Protein AF-A0AA95L9X2-F1 (afdb_monomer)

Nearest PDB structures (foldseek):
  7a0g-assembly1_GGG  TM=7.721E-01  e=5.477E+00  Serratia marcescens
  6grj-assembly1_E  TM=6.817E-01  e=9.119E+00  Aeromonas hydrophila

Secondary structure (DSSP, 8-state):
-HHHHHHHHHHHHHHHHHHHHHHHHTTSTTPSSPHHHHHHHHHHHHHHHHHHHHHHHHHHT-

Foldseek 3Di:
DVVVLVVLLVQLVVLQVQLVVLVVQLPDPPDPPDNVVSNVSSVVSNVVSVVSVVVSVVVVVD

pLDDT: mean 94.32, std 5.91, range [72.25, 98.56]

Solvent-accessible surface area (backbone atoms only — not comparable to full-atom values): 3295 Å² total; per-residue (Å²): 109,68,71,56,45,53,51,44,48,53,51,20,51,53,26,40,53,51,12,50,52,29,55,56,54,58,75,48,81,95,51,84,71,55,61,68,57,30,49,53,50,17,50,50,27,38,52,51,16,50,54,43,41,52,52,36,54,59,60,70,75,111

Mean predicted aligned error: 3.05 Å

Sequence (62 aa):
MKSLISVLFLLSISLFVGAIWNALALKRPGFYPPKQILKKRAAALAGGGIIILLVTIVLSSF

Radius of gyration: 14.19 Å; Cα contacts (8 Å, |Δi|>4): 48; chains: 1; 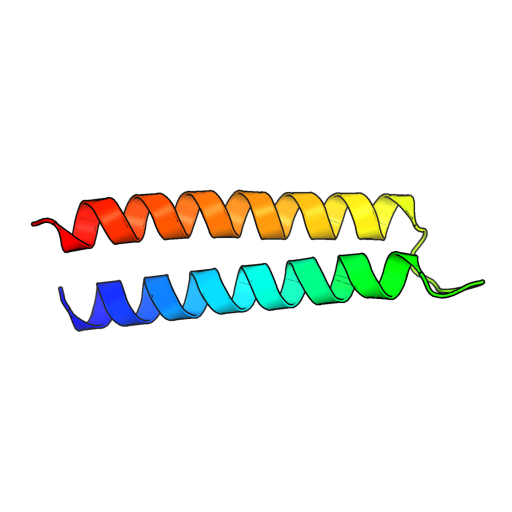bounding box: 31×13×38 Å

Structure (mmCIF, N/CA/C/O backbone):
data_AF-A0AA95L9X2-F1
#
_entry.id   AF-A0AA95L9X2-F1
#
loop_
_atom_site.group_PDB
_atom_site.id
_atom_site.type_symbol
_atom_site.label_atom_id
_atom_site.label_alt_id
_atom_site.label_comp_id
_atom_site.label_asym_id
_atom_site.label_entity_id
_atom_site.label_seq_id
_atom_site.pdbx_PDB_ins_code
_atom_site.Cartn_x
_atom_site.Cartn_y
_atom_site.Cartn_z
_atom_site.occupancy
_atom_site.B_iso_or_equiv
_atom_site.auth_seq_id
_atom_site.auth_comp_id
_atom_site.auth_asym_id
_atom_site.auth_atom_id
_atom_site.pdbx_PDB_model_num
ATOM 1 N N . MET A 1 1 ? 7.976 -6.224 -21.283 1.00 74.88 1 MET A N 1
ATOM 2 C CA . MET A 1 1 ? 7.998 -5.209 -20.200 1.00 74.88 1 MET A CA 1
ATOM 3 C C . MET A 1 1 ? 6.648 -4.527 -19.987 1.00 74.88 1 MET A C 1
ATOM 5 O O . MET A 1 1 ? 6.224 -4.433 -18.847 1.00 74.88 1 MET A O 1
ATOM 9 N N . LYS A 1 2 ? 5.916 -4.152 -21.049 1.00 86.38 2 LYS A N 1
ATOM 10 C CA . LYS A 1 2 ? 4.589 -3.506 -20.945 1.00 86.38 2 LYS A CA 1
ATOM 11 C C . LYS A 1 2 ? 3.581 -4.260 -20.058 1.00 86.38 2 LYS A C 1
ATOM 13 O O . LYS A 1 2 ? 2.985 -3.653 -19.183 1.00 86.38 2 LYS A O 1
ATOM 18 N N . SER A 1 3 ? 3.475 -5.587 -20.199 1.00 91.75 3 SER A N 1
ATOM 19 C CA . SER A 1 3 ? 2.602 -6.407 -19.337 1.00 91.75 3 SER A CA 1
ATOM 20 C C . SER A 1 3 ? 2.972 -6.336 -17.851 1.00 91.75 3 SER A C 1
ATOM 22 O O . SER A 1 3 ? 2.083 -6.330 -17.010 1.00 91.75 3 SER A O 1
ATOM 24 N N . LEU A 1 4 ? 4.266 -6.278 -17.519 1.00 94.62 4 LEU A N 1
ATOM 25 C CA . LEU A 1 4 ? 4.730 -6.177 -16.133 1.00 94.62 4 LEU A CA 1
ATOM 26 C C . LEU A 1 4 ? 4.370 -4.805 -15.546 1.00 94.62 4 LEU A C 1
ATOM 28 O O . LEU A 1 4 ? 3.841 -4.734 -14.443 1.00 94.62 4 LEU A O 1
ATOM 32 N N . ILE A 1 5 ? 4.595 -3.732 -16.313 1.00 96.69 5 ILE A N 1
ATOM 33 C CA . ILE A 1 5 ? 4.234 -2.357 -15.934 1.00 96.69 5 ILE A CA 1
ATOM 34 C C . ILE A 1 5 ? 2.728 -2.257 -15.667 1.00 96.69 5 ILE A C 1
ATOM 36 O O . ILE A 1 5 ? 2.328 -1.726 -14.635 1.00 96.69 5 ILE A O 1
ATOM 40 N N . SER A 1 6 ? 1.888 -2.828 -16.537 1.00 96.06 6 SER A N 1
ATOM 41 C CA . SER A 1 6 ? 0.434 -2.848 -16.332 1.00 96.06 6 SER A CA 1
ATOM 42 C C . SER A 1 6 ? 0.031 -3.587 -15.053 1.00 96.06 6 SER A C 1
ATOM 44 O O . SER A 1 6 ? -0.816 -3.096 -14.309 1.00 96.06 6 SER A O 1
ATOM 46 N N . VAL A 1 7 ? 0.651 -4.736 -14.760 1.00 97.81 7 VAL A N 1
ATOM 47 C CA . VAL A 1 7 ? 0.378 -5.496 -13.528 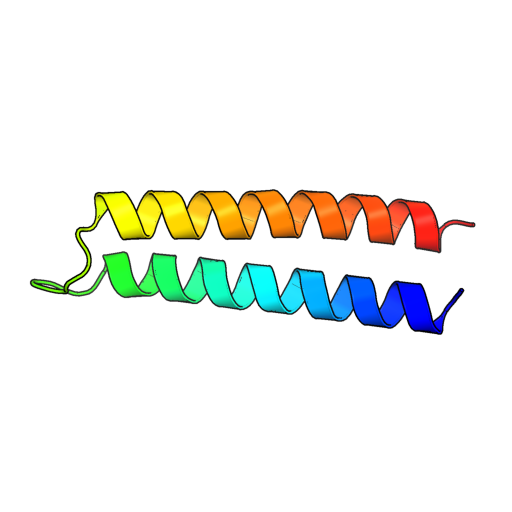1.00 97.81 7 VAL A CA 1
ATOM 48 C C . VAL A 1 7 ? 0.805 -4.711 -12.285 1.00 97.81 7 VAL A C 1
ATOM 50 O O . VAL A 1 7 ? 0.037 -4.633 -11.329 1.00 97.81 7 VAL A O 1
ATOM 53 N N . LEU A 1 8 ? 1.986 -4.088 -12.295 1.00 97.19 8 LEU A N 1
ATOM 54 C CA . LEU A 1 8 ? 2.466 -3.269 -11.176 1.00 97.19 8 LEU A CA 1
ATOM 55 C C . LEU A 1 8 ? 1.584 -2.037 -10.943 1.00 97.19 8 L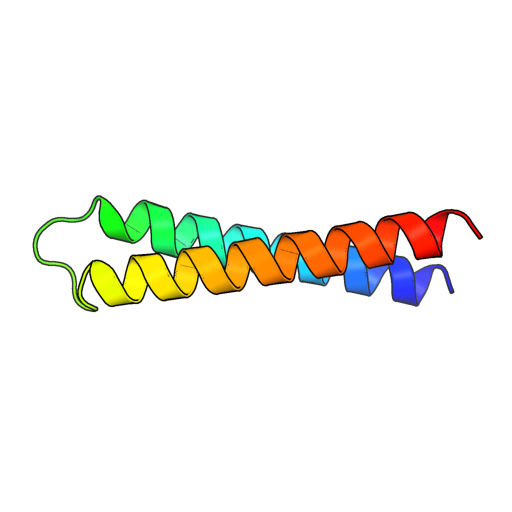EU A C 1
ATOM 57 O O . LEU A 1 8 ? 1.296 -1.687 -9.796 1.00 97.19 8 LEU A O 1
ATOM 61 N N . PHE A 1 9 ? 1.093 -1.424 -12.020 1.00 96.56 9 PHE A N 1
ATOM 62 C CA . PHE A 1 9 ? 0.166 -0.302 -11.938 1.00 96.56 9 PHE A CA 1
ATOM 63 C C . PHE A 1 9 ? -1.169 -0.720 -11.304 1.00 96.56 9 PHE A C 1
ATOM 65 O O . PHE A 1 9 ? -1.636 -0.081 -10.360 1.00 96.56 9 PHE A O 1
ATOM 72 N N . LEU A 1 10 ? -1.749 -1.841 -11.751 1.00 98.06 10 LEU A N 1
ATOM 73 C CA . LEU A 1 10 ? -2.969 -2.406 -11.161 1.00 98.06 10 LEU A CA 1
ATOM 74 C C . LEU A 1 10 ? -2.774 -2.790 -9.688 1.00 98.06 10 LEU A C 1
ATOM 76 O O . LEU A 1 10 ? -3.647 -2.526 -8.859 1.00 98.06 10 LEU A O 1
ATOM 80 N N . LEU A 1 11 ? -1.620 -3.364 -9.343 1.00 98.19 11 LEU A N 1
ATOM 81 C CA . LEU A 1 11 ? -1.278 -3.706 -7.965 1.00 98.19 11 LEU A CA 1
ATOM 82 C C . LEU A 1 11 ? -1.211 -2.453 -7.081 1.00 98.19 11 LEU A C 1
ATOM 84 O O . LEU A 1 11 ? -1.786 -2.443 -5.992 1.00 98.19 11 LEU A O 1
ATOM 88 N N . SER A 1 12 ? -0.568 -1.384 -7.558 1.00 98.12 12 SER A N 1
ATOM 89 C CA . SER A 1 12 ? -0.510 -0.103 -6.848 1.00 98.12 12 SER A CA 1
ATOM 90 C C . SER A 1 12 ? -1.910 0.470 -6.597 1.00 98.12 12 SER A C 1
ATOM 92 O O . SER A 1 12 ? -2.237 0.822 -5.460 1.00 98.12 12 SER A O 1
ATOM 94 N N . ILE A 1 13 ? -2.783 0.464 -7.612 1.00 98.31 13 ILE A N 1
ATOM 95 C CA . ILE A 1 13 ? -4.186 0.885 -7.466 1.00 98.31 13 ILE A CA 1
ATOM 96 C C . ILE A 1 13 ? -4.894 0.051 -6.393 1.00 98.31 13 ILE A C 1
ATOM 98 O O . ILE A 1 13 ? -5.547 0.611 -5.511 1.00 98.31 13 ILE A O 1
ATOM 102 N N . SER A 1 14 ? -4.737 -1.275 -6.418 1.00 98.50 14 SER A N 1
ATOM 103 C CA . SER A 1 14 ? -5.363 -2.161 -5.431 1.00 98.50 14 SER A CA 1
ATOM 104 C C . SER A 1 14 ? -4.913 -1.849 -3.997 1.00 98.50 14 SER A C 1
ATOM 106 O O . SER A 1 14 ? -5.725 -1.914 -3.069 1.00 98.50 14 SER A O 1
ATOM 108 N N . LEU A 1 15 ? -3.645 -1.475 -3.795 1.00 98.44 15 LEU A N 1
ATOM 109 C CA . LEU A 1 15 ? -3.141 -1.053 -2.485 1.00 98.44 15 LEU A CA 1
ATOM 110 C C . LEU A 1 15 ? -3.780 0.261 -2.026 1.00 98.44 15 LEU A C 1
ATOM 112 O O . LEU A 1 15 ? -4.195 0.360 -0.868 1.00 98.44 15 LEU A O 1
ATOM 116 N N . PHE A 1 16 ? -3.936 1.241 -2.921 1.00 98.56 16 PHE A N 1
ATOM 117 C CA . PHE A 1 16 ? -4.629 2.491 -2.596 1.00 98.56 16 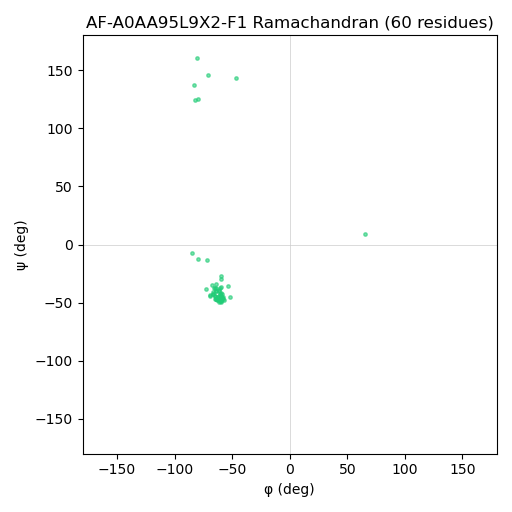PHE A CA 1
ATOM 118 C C . PHE A 1 16 ? -6.105 2.274 -2.263 1.00 98.56 16 PHE A C 1
ATOM 120 O O . PHE A 1 16 ? -6.597 2.857 -1.296 1.00 98.56 16 PHE A O 1
ATOM 127 N N . VAL A 1 17 ? -6.797 1.391 -2.987 1.00 98.56 17 VAL A N 1
ATOM 128 C CA . VAL A 1 17 ? -8.179 1.003 -2.659 1.00 98.56 17 VAL A CA 1
ATOM 129 C C . VAL A 1 17 ? -8.247 0.417 -1.246 1.00 98.56 17 VAL A C 1
ATOM 131 O O . VAL A 1 17 ? -9.081 0.836 -0.440 1.00 98.56 17 VAL A O 1
ATOM 134 N N . GLY A 1 18 ? -7.327 -0.487 -0.895 1.00 97.88 18 GLY A N 1
ATOM 135 C CA . GLY A 1 18 ? -7.231 -1.033 0.459 1.00 97.88 18 GLY A CA 1
ATOM 136 C C . GLY A 1 18 ? -6.929 0.035 1.520 1.00 97.88 18 GLY A C 1
ATOM 137 O O . GLY A 1 18 ? -7.504 0.008 2.614 1.00 97.88 18 GLY A O 1
ATOM 138 N N . ALA A 1 19 ? -6.065 1.003 1.210 1.00 98.38 19 ALA A N 1
ATOM 139 C CA . ALA A 1 19 ? -5.752 2.112 2.106 1.00 98.38 19 ALA A CA 1
ATOM 140 C C . ALA A 1 19 ? -6.981 2.996 2.365 1.00 98.38 19 ALA A C 1
ATOM 142 O O . ALA A 1 19 ? -7.308 3.270 3.524 1.00 98.38 19 ALA A O 1
ATOM 143 N N . ILE A 1 20 ? -7.704 3.371 1.304 1.00 98.12 20 ILE A N 1
ATOM 144 C CA . ILE A 1 20 ? -8.946 4.153 1.377 1.00 98.12 20 ILE A CA 1
ATOM 145 C C . ILE A 1 20 ? -10.006 3.393 2.174 1.00 98.12 20 ILE A C 1
ATOM 147 O O . ILE A 1 20 ? -10.631 3.975 3.058 1.00 98.12 20 ILE A O 1
ATOM 151 N N . TRP A 1 21 ? -10.173 2.090 1.939 1.00 96.31 21 TRP A N 1
ATOM 152 C CA . TRP A 1 21 ? -11.122 1.269 2.691 1.00 96.31 21 TRP A CA 1
ATOM 153 C C . TRP A 1 21 ? -10.851 1.311 4.202 1.00 96.31 21 TRP A C 1
ATOM 155 O O . TRP A 1 21 ? -11.760 1.566 4.996 1.00 96.31 21 TRP A O 1
ATOM 165 N N . ASN A 1 22 ? -9.590 1.134 4.612 1.00 95.75 22 ASN A N 1
ATOM 166 C CA . ASN A 1 22 ? -9.204 1.226 6.023 1.00 95.75 22 ASN A CA 1
ATOM 167 C C . ASN A 1 22 ? -9.389 2.653 6.578 1.00 95.75 22 ASN A C 1
ATOM 169 O O . ASN A 1 22 ? -9.834 2.811 7.717 1.00 95.75 22 ASN A O 1
ATOM 173 N N . ALA A 1 23 ? -9.114 3.690 5.781 1.00 95.75 23 ALA A N 1
ATOM 174 C CA . ALA A 1 23 ? -9.323 5.088 6.161 1.00 95.75 23 ALA A CA 1
ATOM 175 C C . ALA A 1 23 ? -10.812 5.457 6.313 1.00 95.75 23 ALA A C 1
ATOM 177 O O . ALA A 1 23 ? -11.176 6.236 7.193 1.00 95.75 23 ALA A O 1
ATOM 178 N N . LEU A 1 24 ? -11.696 4.877 5.501 1.00 95.19 24 LEU A N 1
ATOM 179 C CA . LEU A 1 24 ? -13.143 5.045 5.639 1.00 95.19 24 LEU A CA 1
ATOM 180 C C . LEU A 1 24 ? -13.678 4.279 6.854 1.00 95.19 24 LEU A C 1
ATOM 182 O O . LEU A 1 24 ? -14.524 4.800 7.582 1.00 95.19 24 LEU A O 1
ATOM 186 N N . ALA A 1 25 ? -13.147 3.084 7.132 1.00 93.75 25 ALA A N 1
ATOM 187 C CA . ALA A 1 25 ? -13.513 2.303 8.315 1.00 93.75 25 ALA A CA 1
ATOM 188 C C . ALA A 1 25 ? -13.219 3.048 9.633 1.00 93.75 25 ALA A C 1
ATOM 190 O O . ALA A 1 25 ? -13.955 2.898 10.603 1.00 93.75 25 ALA A O 1
ATOM 191 N N . LEU A 1 26 ? -12.209 3.924 9.654 1.00 92.38 26 LEU A N 1
ATOM 192 C CA . LEU A 1 26 ? -11.879 4.793 10.793 1.00 92.38 26 LEU A CA 1
ATOM 193 C C . LEU A 1 26 ? -13.008 5.746 11.213 1.00 92.38 26 LEU A C 1
ATOM 195 O O . LEU A 1 26 ? -13.067 6.137 12.385 1.00 92.38 26 LEU A O 1
ATOM 199 N N . LYS A 1 27 ? -13.886 6.124 10.275 1.00 89.50 27 LYS A N 1
ATOM 200 C CA . LYS A 1 27 ? -15.034 7.005 10.534 1.00 89.50 27 LYS A CA 1
ATOM 201 C C . LYS A 1 27 ? -16.219 6.268 11.164 1.00 89.50 27 LYS A C 1
ATOM 203 O O . LYS A 1 27 ? -17.132 6.921 11.658 1.00 89.50 27 LYS A O 1
ATOM 208 N N . ARG A 1 28 ? -16.216 4.930 11.176 1.00 89.25 28 ARG A N 1
ATOM 209 C CA . ARG A 1 28 ? -17.311 4.128 11.736 1.00 89.25 28 ARG A CA 1
ATOM 210 C C . ARG A 1 28 ? -17.191 4.058 13.272 1.00 89.25 28 ARG A C 1
ATOM 212 O O . ARG A 1 28 ? -16.126 3.690 13.777 1.00 89.25 28 ARG A O 1
ATOM 219 N N . PRO A 1 29 ? -18.233 4.425 14.039 1.00 83.88 29 PRO A N 1
ATOM 220 C CA . PRO A 1 29 ? -18.233 4.284 15.495 1.00 83.88 29 PRO A CA 1
ATOM 221 C C . PRO A 1 29 ? -18.321 2.803 15.902 1.00 83.88 29 PRO A C 1
ATOM 223 O O . PRO A 1 29 ? -18.943 2.007 15.209 1.00 83.88 29 PRO A O 1
ATOM 226 N N . GLY A 1 30 ? -17.673 2.424 17.011 1.00 81.31 30 GLY A N 1
ATOM 227 C CA . GLY A 1 30 ? -17.762 1.069 17.588 1.00 81.31 30 GLY A CA 1
ATOM 228 C C . GLY A 1 30 ? -17.178 -0.072 16.741 1.00 81.31 30 GLY A C 1
ATOM 229 O O . GLY A 1 30 ? -17.372 -1.238 17.066 1.00 81.31 30 GLY A O 1
ATOM 230 N N . PHE A 1 31 ? -16.472 0.237 15.652 1.00 72.25 31 PHE A N 1
ATOM 231 C CA . PHE A 1 31 ? -16.034 -0.759 14.679 1.00 72.25 31 PHE A CA 1
ATOM 232 C C . PHE A 1 31 ? -14.744 -1.466 15.127 1.00 72.25 31 PHE A C 1
ATOM 234 O O . PHE A 1 31 ? -13.727 -0.812 15.374 1.00 72.25 31 PHE A O 1
ATOM 241 N N . TYR A 1 32 ? -14.771 -2.800 15.204 1.00 79.88 32 TYR A N 1
ATOM 242 C CA . TYR A 1 32 ? -13.562 -3.626 15.249 1.00 79.88 32 TYR A CA 1
ATOM 243 C C . TYR A 1 32 ? -13.060 -3.849 13.813 1.00 79.88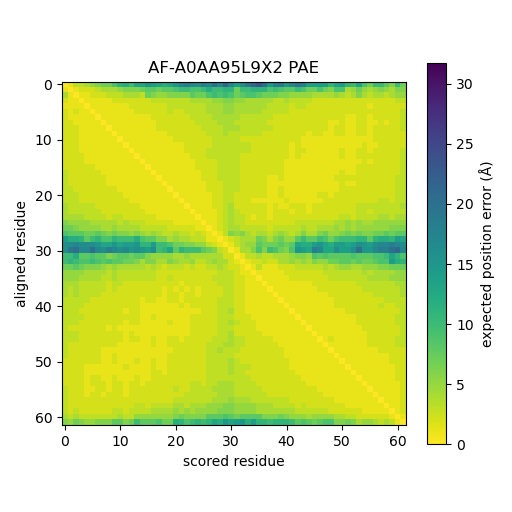 32 TYR A C 1
ATOM 245 O O . TYR A 1 32 ? -13.875 -4.130 12.932 1.00 79.88 32 TYR A O 1
ATOM 253 N N . PRO A 1 33 ? -11.746 -3.765 13.535 1.00 83.19 33 PRO A N 1
ATOM 254 C CA . PRO A 1 33 ? -10.623 -3.642 14.471 1.00 83.19 33 PRO A CA 1
ATOM 255 C C . PRO A 1 33 ? -10.374 -2.212 14.999 1.00 83.19 33 PRO A C 1
ATOM 257 O O . PRO A 1 33 ? -10.780 -1.242 14.362 1.00 83.19 33 PRO A O 1
ATOM 260 N N . PRO A 1 34 ? -9.657 -2.066 16.136 1.00 93.75 34 PRO A N 1
ATOM 261 C CA . PRO A 1 34 ? -9.324 -0.784 16.752 1.00 93.75 34 PRO A CA 1
ATO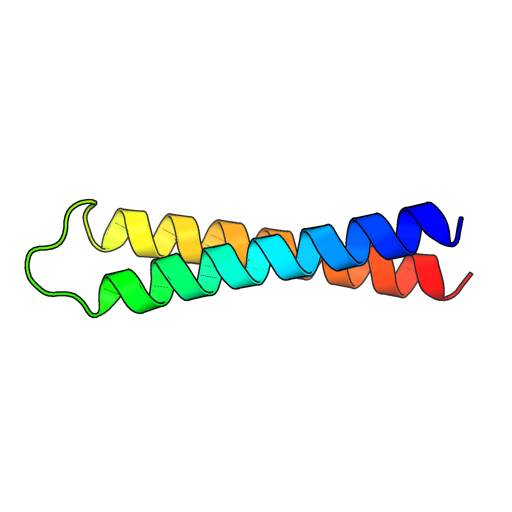M 262 C C . PRO A 1 34 ? -8.799 0.266 15.768 1.00 93.75 34 PRO A C 1
ATOM 264 O O . PRO A 1 34 ? -7.987 -0.032 14.887 1.00 93.75 34 PRO A O 1
ATOM 267 N N . LYS A 1 35 ? -9.165 1.537 15.984 1.00 91.62 35 LYS A N 1
ATOM 268 C CA . LYS A 1 35 ? -8.792 2.661 15.102 1.00 91.62 35 LYS A CA 1
ATOM 269 C C . LYS A 1 35 ? -7.285 2.765 14.850 1.00 91.62 35 LYS A C 1
ATOM 271 O O . LYS A 1 35 ? -6.875 3.112 13.747 1.00 91.62 35 LYS A O 1
ATOM 276 N N . GLN A 1 36 ? -6.449 2.447 15.839 1.00 93.50 36 GLN A N 1
ATOM 277 C CA . GLN A 1 36 ? -4.992 2.452 15.674 1.00 93.50 36 GLN A CA 1
ATOM 278 C C . GLN A 1 36 ? -4.517 1.396 14.664 1.00 93.50 36 GLN A C 1
ATOM 280 O O . GLN A 1 36 ? -3.609 1.666 13.879 1.00 93.50 36 GLN A O 1
ATOM 285 N N . ILE A 1 37 ? -5.146 0.219 14.642 1.00 95.38 37 ILE A N 1
ATOM 286 C CA . ILE A 1 37 ? -4.832 -0.852 13.690 1.00 95.38 37 ILE A CA 1
ATOM 287 C C . ILE A 1 37 ? -5.263 -0.436 12.283 1.00 95.38 37 ILE A C 1
ATOM 289 O O . ILE A 1 37 ? -4.487 -0.586 11.342 1.00 95.38 37 ILE A O 1
ATOM 293 N N . LEU A 1 38 ? -6.453 0.157 12.144 1.00 95.12 38 LEU A N 1
ATOM 294 C CA . LEU A 1 38 ? -6.927 0.702 10.868 1.00 95.12 38 LEU A CA 1
ATOM 295 C C . LEU A 1 38 ? -5.983 1.785 10.324 1.00 95.12 38 LEU A C 1
ATOM 297 O O . LEU A 1 38 ? -5.643 1.747 9.144 1.00 95.12 38 LEU A O 1
ATOM 301 N N . LYS A 1 39 ? -5.482 2.693 11.178 1.00 95.50 39 LYS A N 1
ATOM 302 C CA . LYS A 1 39 ? -4.484 3.707 10.781 1.00 95.50 39 LYS A CA 1
ATOM 303 C C . LYS A 1 39 ? -3.186 3.069 10.301 1.00 95.50 39 LYS A C 1
ATOM 305 O O . LYS A 1 39 ? -2.689 3.446 9.247 1.00 95.50 39 LYS A O 1
A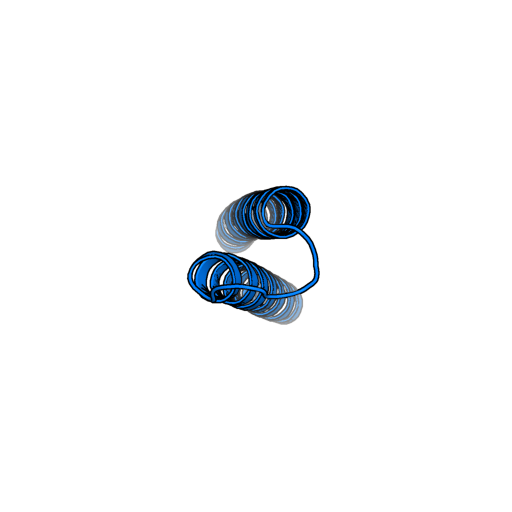TOM 310 N N . LYS A 1 40 ? -2.654 2.092 11.046 1.00 97.12 40 LYS A N 1
ATOM 311 C CA . LYS A 1 40 ? -1.428 1.372 10.666 1.00 97.12 40 LYS A CA 1
ATOM 312 C C . LYS A 1 40 ? -1.588 0.655 9.324 1.00 97.12 40 LYS A C 1
ATOM 314 O O . LYS A 1 40 ? -0.712 0.770 8.476 1.00 97.12 40 LYS A O 1
ATOM 319 N N . ARG A 1 41 ? -2.719 -0.027 9.108 1.00 96.56 41 ARG A N 1
ATOM 320 C CA . ARG A 1 41 ? -3.037 -0.698 7.835 1.00 96.56 41 ARG A CA 1
ATOM 321 C C . ARG A 1 41 ? -3.155 0.298 6.686 1.00 96.56 41 ARG A C 1
ATOM 323 O O . ARG A 1 41 ? -2.531 0.089 5.654 1.00 96.56 41 ARG A O 1
ATOM 330 N N . ALA A 1 42 ? -3.900 1.387 6.874 1.00 97.44 42 ALA A N 1
ATOM 331 C CA . ALA A 1 42 ? -4.041 2.428 5.860 1.00 97.44 42 ALA A CA 1
ATOM 332 C C . ALA A 1 42 ? -2.685 3.053 5.496 1.00 97.44 42 ALA A C 1
ATOM 334 O O . ALA A 1 42 ? -2.378 3.181 4.317 1.00 97.44 42 ALA A O 1
ATOM 335 N N . ALA A 1 43 ? -1.852 3.371 6.493 1.00 98.12 43 ALA A N 1
ATOM 336 C CA . ALA A 1 43 ? -0.521 3.933 6.279 1.00 98.12 43 ALA A CA 1
ATOM 337 C C . ALA A 1 43 ? 0.418 2.957 5.555 1.00 98.12 43 ALA A C 1
ATOM 339 O O . ALA A 1 43 ? 1.089 3.355 4.609 1.00 98.12 43 ALA A O 1
ATOM 340 N N . ALA A 1 44 ? 0.436 1.681 5.953 1.00 98.31 44 ALA A N 1
ATOM 341 C CA . ALA A 1 44 ? 1.259 0.662 5.305 1.00 98.31 44 ALA A CA 1
ATOM 342 C C . ALA A 1 44 ? 0.845 0.434 3.843 1.00 98.31 44 ALA A C 1
ATOM 344 O O . ALA A 1 44 ? 1.697 0.402 2.959 1.00 98.31 44 ALA A O 1
ATOM 345 N N . LEU A 1 45 ? -0.462 0.325 3.581 1.00 98.44 45 LEU A N 1
ATOM 346 C CA . LEU A 1 45 ? -0.995 0.139 2.231 1.00 98.44 45 LEU A CA 1
ATOM 347 C C . LEU A 1 45 ? -0.759 1.370 1.348 1.00 98.44 45 LEU A C 1
ATOM 349 O O . LEU A 1 45 ? -0.338 1.219 0.207 1.00 98.44 45 LEU A O 1
ATOM 353 N N . ALA A 1 46 ? -0.968 2.580 1.875 1.00 98.44 46 ALA A N 1
ATOM 354 C CA . ALA A 1 46 ? -0.692 3.816 1.145 1.00 98.44 46 ALA A CA 1
ATOM 355 C C . ALA A 1 46 ? 0.806 3.971 0.849 1.00 98.44 46 ALA A C 1
ATOM 357 O O . ALA A 1 46 ? 1.177 4.247 -0.287 1.00 98.44 46 ALA A O 1
ATOM 358 N N . GLY A 1 47 ? 1.669 3.743 1.845 1.00 98.50 47 GLY A N 1
ATOM 359 C CA . GLY A 1 47 ? 3.120 3.805 1.679 1.00 98.50 47 GLY A CA 1
ATOM 360 C C . GLY A 1 47 ? 3.629 2.791 0.654 1.00 98.50 47 GLY A C 1
ATOM 361 O O . GLY A 1 47 ? 4.340 3.166 -0.275 1.00 98.50 47 GLY A O 1
ATOM 362 N N . GLY A 1 48 ? 3.200 1.529 0.760 1.00 98.25 48 GLY A N 1
ATOM 363 C CA . GLY A 1 48 ? 3.524 0.494 -0.225 1.00 98.25 48 GLY A CA 1
ATOM 364 C C . GLY A 1 48 ? 3.005 0.831 -1.625 1.00 98.25 48 GLY A C 1
ATOM 365 O O . GLY A 1 48 ? 3.741 0.694 -2.599 1.00 98.25 48 GLY A O 1
ATOM 366 N N . GLY A 1 49 ? 1.773 1.341 -1.727 1.00 98.31 49 GLY A N 1
ATOM 367 C CA . GLY A 1 49 ? 1.176 1.794 -2.984 1.00 98.31 49 GLY A CA 1
ATOM 368 C C . GLY A 1 49 ? 1.991 2.893 -3.665 1.00 98.31 49 GLY A C 1
ATOM 369 O O . GLY A 1 49 ? 2.268 2.776 -4.858 1.00 98.31 49 GLY A O 1
ATOM 370 N N . ILE A 1 50 ? 2.436 3.904 -2.907 1.00 98.56 50 ILE A N 1
ATO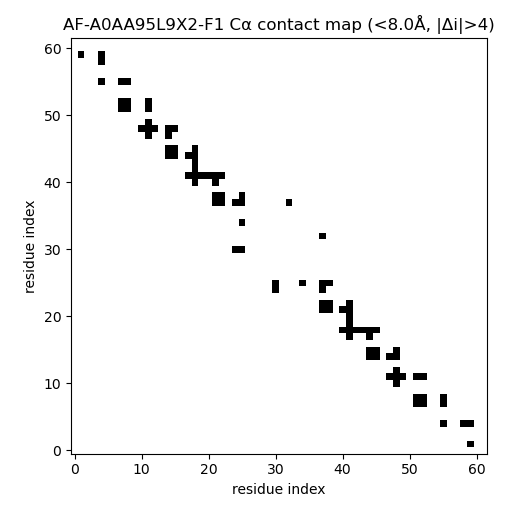M 371 C CA . ILE A 1 50 ? 3.291 5.001 -3.397 1.00 98.56 50 ILE A CA 1
ATOM 372 C C . ILE A 1 50 ? 4.635 4.466 -3.891 1.00 98.56 50 ILE A C 1
ATOM 374 O O . ILE A 1 50 ? 5.055 4.816 -4.992 1.00 98.56 50 ILE A O 1
ATOM 378 N N . ILE A 1 51 ? 5.297 3.605 -3.114 1.00 98.50 51 ILE A N 1
ATOM 379 C CA . ILE A 1 51 ? 6.598 3.036 -3.494 1.00 98.50 51 ILE A CA 1
ATOM 380 C C . ILE A 1 51 ? 6.473 2.258 -4.809 1.00 98.50 51 ILE A C 1
ATOM 382 O O . ILE A 1 51 ? 7.244 2.495 -5.738 1.00 98.50 51 ILE A O 1
ATOM 386 N N . ILE A 1 52 ? 5.475 1.376 -4.922 1.00 98.12 52 ILE A N 1
ATOM 387 C CA . ILE A 1 52 ? 5.252 0.590 -6.143 1.00 98.12 52 ILE A CA 1
ATOM 388 C C . ILE A 1 52 ? 4.899 1.501 -7.322 1.00 98.12 52 ILE A C 1
ATOM 390 O O . ILE A 1 52 ? 5.401 1.280 -8.423 1.00 98.12 52 ILE A O 1
ATOM 394 N N . LEU A 1 53 ? 4.087 2.541 -7.110 1.00 98.19 53 LEU A N 1
ATOM 395 C CA . LEU A 1 53 ? 3.738 3.504 -8.155 1.00 98.19 53 LEU A CA 1
ATOM 396 C C . LEU A 1 53 ? 4.989 4.203 -8.692 1.00 98.19 53 LEU A C 1
ATOM 398 O O . LEU A 1 53 ? 5.197 4.222 -9.902 1.00 98.19 53 LEU A O 1
ATOM 402 N N . LEU A 1 54 ? 5.842 4.726 -7.806 1.00 98.19 54 LEU A N 1
ATOM 403 C CA . LEU A 1 54 ? 7.076 5.413 -8.192 1.00 98.19 54 LEU A CA 1
ATOM 404 C C . LEU A 1 54 ? 8.013 4.491 -8.974 1.00 98.19 54 LEU A C 1
ATOM 406 O O . L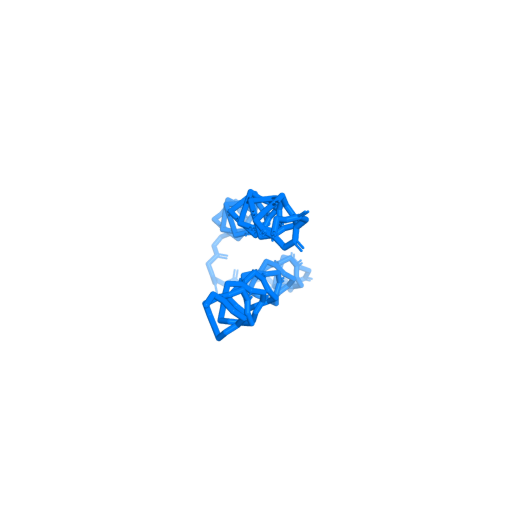EU A 1 54 ? 8.496 4.874 -10.037 1.00 98.19 54 LEU A O 1
ATOM 410 N N . VAL A 1 55 ? 8.211 3.256 -8.502 1.00 97.12 55 VAL A N 1
ATOM 411 C CA . VAL A 1 55 ? 9.008 2.249 -9.222 1.00 97.12 55 VAL A CA 1
ATOM 412 C C . VAL A 1 55 ? 8.414 1.966 -10.603 1.00 97.12 55 VAL A C 1
ATOM 414 O O . VAL A 1 55 ? 9.148 1.878 -11.584 1.00 97.12 55 VAL A O 1
ATOM 417 N N . THR A 1 56 ? 7.087 1.872 -10.701 1.00 96.94 56 THR A N 1
ATOM 418 C CA . THR A 1 56 ? 6.389 1.622 -11.971 1.00 96.94 56 THR A CA 1
ATOM 419 C C . THR A 1 56 ? 6.544 2.791 -12.943 1.00 96.94 56 THR A C 1
ATOM 421 O O . THR A 1 56 ? 6.773 2.553 -14.126 1.00 96.94 56 THR A O 1
ATOM 424 N N . ILE A 1 57 ? 6.465 4.040 -12.464 1.00 96.69 57 ILE A N 1
ATOM 425 C CA . ILE A 1 57 ? 6.702 5.241 -13.283 1.00 96.69 57 ILE A CA 1
ATOM 426 C C . ILE A 1 57 ? 8.125 5.235 -13.832 1.00 96.69 57 ILE A C 1
ATOM 428 O O . ILE A 1 57 ? 8.312 5.417 -15.033 1.00 96.69 57 ILE A O 1
ATOM 432 N N . VAL A 1 58 ? 9.116 5.001 -12.967 1.00 96.25 58 VAL A N 1
ATOM 433 C CA . VAL A 1 58 ? 10.524 4.951 -13.375 1.00 96.25 58 VAL A CA 1
ATOM 434 C C . VAL A 1 58 ? 10.726 3.859 -14.421 1.00 96.25 58 VAL A C 1
ATOM 436 O O . VAL A 1 58 ? 11.295 4.127 -15.472 1.00 96.25 58 VAL A O 1
ATOM 439 N N . LEU A 1 59 ? 10.194 2.657 -14.184 1.00 94.31 59 LEU A N 1
ATOM 440 C CA . LEU A 1 59 ? 10.304 1.542 -15.122 1.00 94.31 59 LEU A CA 1
ATOM 441 C C . LEU A 1 59 ? 9.598 1.814 -16.458 1.00 94.31 59 LEU A C 1
ATOM 443 O O . LEU A 1 59 ? 10.070 1.367 -17.494 1.00 94.31 59 LEU A O 1
ATOM 447 N N . SER A 1 60 ? 8.482 2.544 -16.444 1.00 93.94 60 SER A N 1
ATOM 448 C CA . SER A 1 60 ? 7.746 2.919 -17.655 1.00 93.94 60 SER A CA 1
ATOM 449 C C . SER A 1 60 ? 8.451 3.979 -18.505 1.00 93.94 60 SER A C 1
ATOM 451 O O . SER A 1 60 ? 8.014 4.215 -19.631 1.00 93.94 60 SER A O 1
ATOM 453 N N . SER A 1 61 ? 9.477 4.643 -17.973 1.00 90.25 61 SER A N 1
ATOM 454 C CA . SER A 1 61 ? 10.254 5.652 -18.696 1.00 90.25 61 SER A CA 1
ATOM 455 C C . SER A 1 61 ? 11.383 5.057 -19.552 1.00 90.25 61 SER A C 1
ATOM 457 O O . SER A 1 61 ? 12.018 5.815 -20.286 1.00 90.25 61 SER A O 1
ATOM 459 N N . PHE A 1 62 ? 11.646 3.750 -19.443 1.00 85.06 62 PHE A N 1
ATOM 460 C CA . PHE A 1 62 ? 12.636 3.006 -20.231 1.00 85.06 62 PHE A CA 1
ATOM 461 C C . PHE A 1 62 ? 11.949 2.139 -21.294 1.00 85.06 62 PHE A C 1
ATOM 463 O O . PHE A 1 62 ? 12.537 1.990 -22.388 1.00 85.06 62 PHE A O 1
#